Protein AF-A0A194XPR5-F1 (afdb_monomer_lite)

InterPro domains:
  IPR019189 Large ribosomal subunit protein mL41 [PF09809] (3-76)
  IPR019189 Large ribosomal subunit protein mL41 [PTHR21338] (3-80)

Radius of gyration: 25.47 Å; chains: 1; bounding box: 48×52×63 Å

Sequence (84 aa):
MTNKGYYKGTGTGSTGSHTKHGGYVIDWAKVRTYVVPKDLADFKLTPFVTRKMKPVKGRFENDPKGAFSGEAYLGKWKVENGED

Foldseek 3Di:
DDDPPDDDDDPPDDQFDADPVGHTDGDNVSDDDDDDDPPPVVDPDDPDDDPVDDDDDQDDPPDPCGPNDPVVVVVVCCVPPVDD

pLDDT: mean 92.68, std 7.98, range [53.22, 98.25]

Secondary structure (DSSP, 8-state):
---TT-----S---SEEE-TTS-EEE-GGGS----PPTTGGG----S---TTSPP-----TT-TTGGG-HHHHHHHHHHHH---

Structure (mmCIF, N/CA/C/O backbone):
data_AF-A0A194XPR5-F1
#
_entry.id   AF-A0A194XPR5-F1
#
loop_
_atom_site.group_PDB
_atom_site.id
_atom_site.type_symbol
_atom_site.label_atom_id
_atom_site.label_alt_id
_atom_site.label_comp_id
_atom_site.label_asym_id
_atom_site.label_entity_id
_atom_site.label_seq_id
_atom_site.pdbx_PDB_ins_code
_atom_site.Cartn_x
_atom_site.Cartn_y
_atom_site.Cartn_z
_atom_site.occupancy
_atom_site.B_iso_or_equiv
_atom_site.auth_seq_id
_atom_site.auth_comp_id
_atom_site.auth_asym_id
_atom_site.auth_atom_id
_atom_site.pdbx_PDB_model_num
ATOM 1 N N . MET A 1 1 ? 1.873 30.210 -25.646 1.00 53.22 1 MET A N 1
ATOM 2 C CA . MET A 1 1 ? 1.848 29.056 -26.571 1.00 53.22 1 MET A CA 1
ATOM 3 C C . MET A 1 1 ? 3.048 28.188 -26.249 1.00 53.22 1 MET A C 1
ATOM 5 O O . MET A 1 1 ? 4.133 28.733 -26.100 1.00 53.22 1 MET A O 1
ATOM 9 N N . THR A 1 2 ? 2.860 26.886 -26.068 1.00 72.75 2 THR A N 1
ATOM 10 C CA . THR A 1 2 ? 3.969 25.974 -25.760 1.00 72.75 2 THR A CA 1
ATOM 11 C C . THR A 1 2 ? 4.507 25.363 -27.055 1.00 72.75 2 THR A C 1
ATOM 13 O O . THR A 1 2 ? 3.729 24.930 -27.899 1.00 72.75 2 THR A O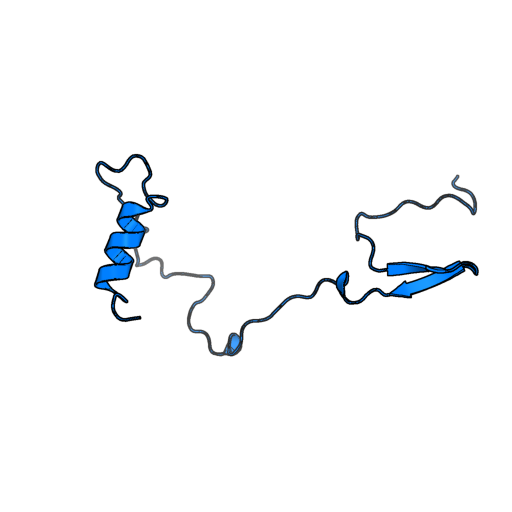 1
ATOM 16 N N . ASN A 1 3 ? 5.835 25.371 -27.212 1.00 86.12 3 ASN A N 1
ATOM 17 C CA . ASN A 1 3 ? 6.566 24.858 -28.379 1.00 86.12 3 ASN A CA 1
ATOM 18 C C . ASN A 1 3 ? 6.842 23.341 -28.291 1.00 86.12 3 ASN A C 1
ATOM 20 O O . ASN A 1 3 ? 6.617 22.710 -27.260 1.00 86.12 3 ASN A O 1
ATOM 24 N N . LYS A 1 4 ? 7.423 22.772 -29.359 1.00 81.69 4 LYS A N 1
ATOM 25 C CA . LYS A 1 4 ? 7.741 21.339 -29.568 1.00 81.69 4 LYS A CA 1
ATOM 26 C C . LYS A 1 4 ? 8.790 20.706 -28.618 1.00 81.69 4 LYS A C 1
ATOM 28 O O . LYS A 1 4 ? 9.288 19.629 -28.921 1.00 81.69 4 LYS A O 1
ATOM 33 N N . GLY A 1 5 ? 9.153 21.345 -27.504 1.00 85.94 5 GLY A N 1
ATOM 34 C CA . GLY A 1 5 ? 10.231 20.877 -26.611 1.00 85.94 5 GLY A CA 1
ATOM 35 C C . GLY A 1 5 ? 9.916 20.913 -25.117 1.00 85.94 5 GLY A C 1
ATOM 36 O O . GLY A 1 5 ? 10.723 20.463 -24.310 1.00 85.94 5 GLY A O 1
ATOM 37 N N . TYR A 1 6 ? 8.758 21.443 -24.727 1.00 93.44 6 TYR A N 1
ATOM 38 C CA . TYR A 1 6 ? 8.374 21.467 -23.323 1.00 93.44 6 TYR A CA 1
ATOM 39 C C . TYR A 1 6 ? 7.613 20.191 -22.966 1.00 93.44 6 TYR A C 1
ATOM 41 O O . TYR A 1 6 ? 6.530 19.939 -23.494 1.00 93.44 6 TYR A O 1
ATOM 49 N N . TYR A 1 7 ? 8.166 19.420 -22.035 1.00 92.75 7 TYR A N 1
ATOM 50 C CA . TYR A 1 7 ? 7.505 18.276 -21.419 1.00 92.75 7 TYR A CA 1
ATOM 51 C C . TYR A 1 7 ? 7.375 18.503 -19.911 1.00 92.75 7 TYR A C 1
ATOM 53 O O . TYR A 1 7 ? 8.329 18.914 -19.251 1.00 92.75 7 TYR A O 1
ATOM 61 N N . LYS A 1 8 ? 6.192 18.212 -19.360 1.00 94.94 8 LYS A N 1
ATOM 62 C CA . LYS A 1 8 ? 5.899 18.288 -17.925 1.00 94.94 8 LYS A CA 1
ATOM 63 C C . LYS A 1 8 ? 5.321 16.953 -17.465 1.00 94.94 8 LYS A C 1
ATOM 65 O O . LYS A 1 8 ? 4.307 16.511 -17.993 1.00 94.94 8 LYS A O 1
ATOM 70 N N . GLY A 1 9 ? 5.960 16.323 -16.482 1.00 95.19 9 GLY A N 1
ATOM 71 C CA . GLY A 1 9 ? 5.483 15.065 -15.902 1.00 95.19 9 GLY A CA 1
ATOM 72 C C . GLY A 1 9 ? 4.242 15.233 -15.013 1.00 95.19 9 GLY A C 1
ATOM 73 O O . GLY A 1 9 ? 3.921 16.337 -14.573 1.00 95.19 9 GLY A O 1
ATOM 74 N N . THR A 1 10 ? 3.575 14.115 -14.714 1.00 97.19 10 THR A N 1
ATOM 75 C CA . THR A 1 10 ? 2.330 14.039 -13.917 1.00 97.19 10 THR A CA 1
ATOM 76 C C . THR A 1 10 ? 2.495 13.315 -12.573 1.00 97.19 10 THR A C 1
ATOM 78 O O . THR A 1 10 ? 1.510 12.989 -11.921 1.00 97.19 10 THR A O 1
ATOM 81 N N . GLY A 1 11 ? 3.732 13.048 -12.139 1.00 96.44 11 GLY A N 1
ATOM 82 C CA . GLY A 1 11 ? 3.995 12.358 -10.868 1.00 96.44 11 GLY A CA 1
ATOM 83 C C . GLY A 1 11 ? 3.818 10.835 -10.919 1.00 96.44 11 GLY A C 1
ATOM 84 O O . GLY A 1 11 ? 3.732 10.193 -9.880 1.00 96.44 11 GLY A O 1
ATOM 85 N N . THR A 1 12 ? 3.812 10.230 -12.110 1.00 95.50 12 THR A N 1
ATOM 86 C CA . THR A 1 12 ? 3.683 8.771 -12.287 1.00 95.50 12 THR A CA 1
ATOM 87 C C . THR A 1 12 ? 4.891 7.976 -11.787 1.00 95.50 12 THR A C 1
ATOM 89 O O . THR A 1 12 ? 4.799 6.762 -11.653 1.00 95.50 12 THR A O 1
ATOM 92 N N . GLY A 1 13 ? 6.022 8.619 -11.486 1.00 95.44 13 GLY A N 1
ATOM 93 C CA . GLY A 1 13 ? 7.278 7.947 -11.138 1.00 95.44 13 GLY A CA 1
ATOM 94 C C . GLY A 1 13 ? 7.952 7.273 -12.341 1.00 95.44 13 GLY A C 1
ATOM 95 O O . GLY A 1 13 ? 7.325 7.049 -13.376 1.00 95.44 13 GLY A O 1
ATOM 96 N N . SER A 1 14 ? 9.248 6.978 -12.215 1.00 96.69 14 SER A N 1
ATOM 97 C CA . SER A 1 14 ? 10.005 6.294 -13.270 1.00 96.69 14 SER A CA 1
ATOM 98 C C . SER A 1 14 ? 9.782 4.783 -13.220 1.00 96.69 14 SER A C 1
ATOM 100 O O . SER A 1 14 ? 9.876 4.188 -12.148 1.00 96.69 14 SER A O 1
ATOM 102 N N . THR A 1 15 ? 9.546 4.162 -14.375 1.00 98.06 15 THR A N 1
ATOM 103 C CA . THR A 1 15 ? 9.377 2.705 -14.530 1.00 98.06 15 THR A CA 1
ATOM 104 C C . THR A 1 15 ? 10.570 2.044 -15.223 1.00 98.06 15 THR A C 1
ATOM 106 O O . THR A 1 15 ? 10.522 0.865 -15.559 1.00 98.06 15 THR A O 1
ATOM 109 N N . GLY A 1 16 ? 11.643 2.797 -15.466 1.00 97.88 16 GLY A N 1
ATOM 110 C CA . GLY A 1 16 ? 12.757 2.368 -16.300 1.00 97.88 16 GLY A CA 1
ATOM 111 C C . GLY A 1 16 ? 13.705 3.515 -16.637 1.00 97.88 16 GLY A C 1
ATOM 112 O O . GLY A 1 16 ? 13.859 4.455 -15.849 1.00 97.88 16 GLY A O 1
ATOM 113 N N . SER A 1 17 ? 14.324 3.441 -17.814 1.00 97.94 17 SER A N 1
ATOM 114 C CA . SER A 1 17 ? 15.322 4.413 -18.275 1.00 97.94 17 SER A CA 1
ATOM 115 C C . SER A 1 17 ? 15.228 4.652 -19.782 1.00 97.94 17 SER A C 1
ATOM 117 O O . SER A 1 17 ? 14.979 3.728 -20.556 1.00 97.94 17 SER A O 1
ATOM 119 N N . HIS A 1 18 ? 15.485 5.889 -20.217 1.00 98.19 18 HIS A N 1
ATOM 120 C CA . HIS A 1 18 ? 15.659 6.194 -21.638 1.00 98.19 18 HIS A CA 1
ATOM 121 C C . HIS A 1 18 ? 16.957 5.582 -22.180 1.00 98.19 18 HIS A C 1
ATOM 123 O O . HIS A 1 18 ? 17.966 5.490 -21.482 1.00 98.19 18 HIS A O 1
ATOM 129 N N . THR A 1 19 ? 16.934 5.192 -23.449 1.00 98.00 19 THR A N 1
ATOM 130 C CA . THR A 1 19 ? 18.107 4.705 -24.185 1.00 98.00 19 THR A CA 1
ATOM 131 C C . THR A 1 19 ? 18.824 5.854 -24.892 1.00 98.00 19 THR A C 1
ATOM 133 O O . THR A 1 19 ? 18.240 6.910 -25.140 1.00 98.00 19 THR A O 1
ATOM 136 N N . LYS A 1 20 ? 20.072 5.617 -25.318 1.00 97.56 20 LYS A N 1
ATOM 137 C CA . LYS A 1 20 ? 20.864 6.572 -26.116 1.00 97.56 20 LYS A CA 1
ATOM 138 C C . LYS A 1 20 ? 20.152 7.041 -27.396 1.00 97.56 20 LYS A C 1
ATOM 140 O O . LYS A 1 20 ? 20.407 8.145 -27.861 1.00 97.56 20 LYS A O 1
ATOM 145 N N . HIS A 1 21 ? 19.268 6.216 -27.957 1.00 97.56 21 HIS A N 1
ATOM 146 C CA . HIS A 1 21 ? 18.581 6.473 -29.226 1.00 97.56 21 HIS A CA 1
ATOM 147 C C . HIS A 1 21 ? 17.114 6.903 -29.045 1.00 97.56 21 HIS A C 1
ATOM 149 O O . HIS A 1 21 ? 16.320 6.788 -29.971 1.00 97.56 21 HIS A O 1
ATOM 155 N N . GLY A 1 22 ? 16.734 7.380 -27.853 1.00 96.00 22 GLY A N 1
ATOM 156 C CA . GLY A 1 22 ? 15.401 7.937 -27.591 1.00 96.00 22 GLY A CA 1
ATOM 157 C C . GLY A 1 22 ? 14.309 6.917 -27.243 1.00 96.00 22 GLY A C 1
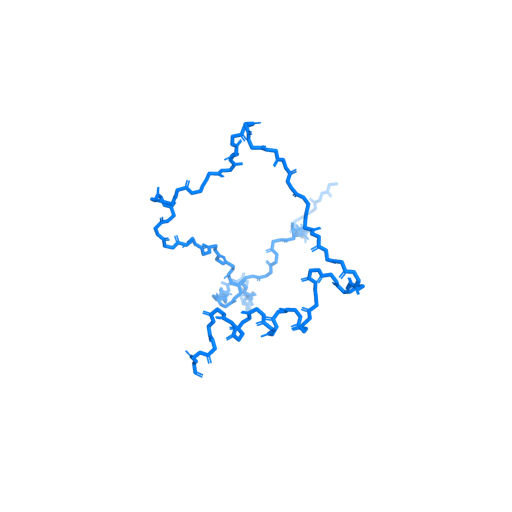ATOM 158 O O . GLY A 1 22 ? 13.216 7.318 -26.856 1.00 96.00 22 GLY A O 1
ATOM 159 N N . GLY A 1 23 ? 14.594 5.611 -27.303 1.00 98.00 23 GLY A N 1
ATOM 160 C CA . GLY A 1 23 ? 13.710 4.566 -26.768 1.00 98.00 23 GLY A CA 1
ATOM 161 C C . GLY A 1 23 ? 13.658 4.549 -25.234 1.00 98.00 23 GLY A C 1
ATOM 162 O O . GLY A 1 23 ? 14.372 5.309 -24.577 1.00 98.00 23 GLY A O 1
ATOM 163 N N . TYR A 1 24 ? 12.866 3.646 -24.657 1.00 98.00 24 TYR A N 1
ATOM 164 C CA . TYR A 1 24 ? 12.732 3.462 -23.207 1.00 98.00 24 TYR A CA 1
ATOM 165 C C . TYR A 1 24 ? 12.771 1.969 -22.855 1.00 98.00 24 TYR A C 1
ATOM 167 O O . TYR A 1 24 ? 12.101 1.172 -23.508 1.00 98.00 24 TYR A O 1
ATOM 175 N N . VAL A 1 25 ? 13.554 1.590 -21.843 1.00 98.25 25 VAL A N 1
ATOM 176 C CA . VAL A 1 25 ? 13.662 0.211 -21.336 1.00 98.25 25 VAL A CA 1
ATOM 177 C C . VAL A 1 25 ? 13.005 0.143 -19.965 1.00 98.25 25 VAL A C 1
ATOM 179 O O . VAL A 1 25 ? 13.354 0.923 -19.079 1.00 98.25 25 VAL A O 1
ATOM 182 N N . ILE A 1 26 ? 12.063 -0.787 -19.800 1.00 98.19 26 ILE A N 1
ATOM 183 C CA . ILE A 1 26 ? 11.329 -1.003 -18.549 1.00 98.19 26 ILE A CA 1
ATOM 184 C C . ILE A 1 26 ? 12.200 -1.787 -17.565 1.00 98.19 26 ILE A C 1
ATOM 186 O O . ILE A 1 26 ? 12.796 -2.803 -17.916 1.00 98.19 26 ILE A O 1
ATOM 190 N N . ASP A 1 27 ? 12.221 -1.324 -16.321 1.00 98.12 27 ASP A N 1
ATOM 191 C CA . ASP A 1 27 ? 12.794 -2.016 -15.173 1.00 98.12 27 ASP A CA 1
ATOM 192 C C . ASP A 1 27 ? 11.644 -2.586 -14.334 1.00 98.12 27 ASP A C 1
ATOM 194 O O . ASP A 1 27 ? 10.968 -1.860 -13.600 1.00 98.12 27 ASP A O 1
ATOM 198 N N . TRP A 1 28 ? 11.396 -3.890 -14.461 1.00 97.88 28 TRP A N 1
ATOM 199 C CA . TRP A 1 28 ? 10.268 -4.552 -13.801 1.00 97.88 28 TRP A CA 1
ATOM 200 C C . TRP A 1 28 ? 10.320 -4.475 -12.271 1.00 97.88 28 TRP A C 1
ATOM 202 O O . TRP A 1 28 ? 9.265 -4.514 -11.645 1.00 97.88 28 TRP A O 1
ATOM 212 N N . ALA A 1 29 ? 11.494 -4.270 -11.661 1.00 97.44 29 ALA A N 1
ATOM 213 C CA . ALA A 1 29 ? 11.605 -4.069 -10.214 1.00 97.44 29 ALA A CA 1
ATOM 214 C C . ALA A 1 29 ? 11.019 -2.720 -9.751 1.00 97.44 29 ALA A C 1
ATOM 216 O O . ALA A 1 29 ? 10.685 -2.556 -8.579 1.00 97.44 29 ALA A O 1
ATOM 217 N N . LYS A 1 30 ? 10.874 -1.747 -10.662 1.00 97.38 30 LYS A N 1
ATOM 218 C CA . LYS A 1 30 ? 10.255 -0.435 -10.395 1.00 97.38 30 LYS A CA 1
ATOM 219 C C . LYS A 1 30 ? 8.771 -0.388 -10.748 1.00 97.38 30 LYS A C 1
ATOM 221 O O . LYS A 1 30 ? 8.089 0.587 -10.422 1.00 97.38 30 LYS A O 1
ATOM 226 N N . VAL A 1 31 ? 8.260 -1.409 -11.431 1.00 97.75 31 VAL A N 1
ATOM 227 C CA . VAL A 1 31 ? 6.847 -1.485 -11.799 1.00 97.75 31 VAL A CA 1
ATOM 228 C C . VAL A 1 31 ? 6.044 -1.897 -10.569 1.00 97.75 31 VAL A C 1
ATOM 230 O O . VAL A 1 31 ? 6.206 -2.987 -10.030 1.00 97.75 31 VAL A O 1
ATOM 233 N N . ARG A 1 32 ? 5.163 -1.005 -10.110 1.00 97.50 32 ARG A N 1
ATOM 234 C CA . ARG A 1 32 ? 4.263 -1.277 -8.983 1.00 97.50 32 ARG A CA 1
ATOM 235 C C . ARG A 1 32 ? 3.187 -2.276 -9.396 1.00 97.50 32 ARG A C 1
ATOM 237 O O . ARG A 1 32 ? 2.574 -2.122 -10.451 1.00 97.50 32 ARG A O 1
ATOM 244 N N . THR A 1 33 ? 2.915 -3.239 -8.526 1.00 97.31 33 THR A N 1
ATOM 245 C CA . THR A 1 33 ? 1.802 -4.184 -8.645 1.00 97.31 33 THR A CA 1
ATOM 246 C C . THR A 1 33 ? 0.830 -3.993 -7.481 1.00 97.31 33 THR A C 1
ATOM 248 O O . THR A 1 33 ? 1.185 -3.432 -6.443 1.00 97.31 33 THR A O 1
ATOM 251 N N . TYR A 1 34 ? -0.409 -4.449 -7.654 1.00 97.19 34 TYR A N 1
ATOM 252 C CA . TYR A 1 34 ? -1.414 -4.482 -6.593 1.00 97.19 34 TYR A CA 1
ATOM 253 C C . TYR A 1 34 ? -1.723 -5.943 -6.280 1.00 97.19 34 TYR A C 1
ATOM 255 O O . TYR A 1 34 ? -2.329 -6.640 -7.091 1.00 97.19 34 TYR A O 1
ATOM 263 N N . VAL A 1 35 ? -1.251 -6.419 -5.127 1.00 96.56 35 VAL A N 1
ATOM 264 C CA . VAL A 1 35 ? -1.420 -7.817 -4.719 1.00 96.56 35 VAL A CA 1
ATOM 265 C C . VAL A 1 35 ? -2.827 -8.005 -4.165 1.00 96.56 35 VAL A C 1
ATOM 267 O O . VAL A 1 35 ? -3.170 -7.449 -3.124 1.00 96.56 35 VAL A O 1
ATOM 270 N N . VAL A 1 36 ? -3.640 -8.791 -4.866 1.00 96.62 36 VAL A N 1
ATOM 271 C CA . VAL A 1 36 ? -4.967 -9.195 -4.395 1.00 96.62 36 VAL A CA 1
ATOM 272 C C . VAL A 1 36 ? -4.807 -10.430 -3.499 1.00 96.62 36 VAL A C 1
ATOM 274 O O . VAL A 1 36 ? -4.212 -11.411 -3.951 1.00 96.62 36 VAL A O 1
ATOM 277 N N . PRO A 1 37 ? -5.299 -10.413 -2.243 1.00 96.19 37 PRO A N 1
ATOM 278 C CA . PRO A 1 37 ? -5.2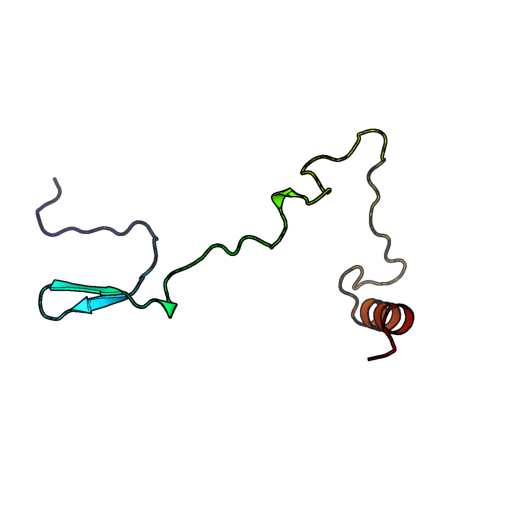66 -11.584 -1.373 1.00 96.19 37 PRO A CA 1
ATOM 279 C C . PRO A 1 37 ? -6.002 -12.776 -1.984 1.00 96.19 37 PRO A C 1
ATOM 281 O O . PRO A 1 37 ? -6.999 -12.618 -2.694 1.00 96.19 37 PRO A O 1
ATOM 284 N N . LYS A 1 38 ? -5.531 -13.982 -1.666 1.00 96.12 38 LYS A N 1
ATOM 285 C CA . LYS A 1 38 ? -6.203 -15.219 -2.061 1.00 96.12 38 LYS A CA 1
ATOM 286 C C . LYS A 1 38 ? -7.588 -15.307 -1.401 1.00 96.12 38 LYS A C 1
ATOM 288 O O . LYS A 1 38 ? -7.764 -14.833 -0.282 1.00 96.12 38 LYS A O 1
ATOM 293 N N . ASP A 1 39 ? -8.549 -15.907 -2.104 1.00 95.75 39 ASP A N 1
ATOM 294 C CA . ASP A 1 39 ? -9.894 -16.228 -1.601 1.00 95.75 39 ASP A CA 1
ATOM 295 C C . ASP A 1 39 ? -10.715 -14.996 -1.146 1.00 95.75 39 ASP A C 1
ATOM 297 O O . ASP A 1 39 ? -11.686 -15.112 -0.400 1.00 95.75 39 ASP A O 1
ATOM 301 N N . LEU A 1 40 ? -10.365 -13.793 -1.634 1.00 95.94 40 LEU A N 1
ATOM 302 C CA . LEU A 1 40 ? -11.059 -12.542 -1.293 1.00 95.94 40 LEU A CA 1
ATOM 303 C C . LEU A 1 40 ? -12.545 -12.558 -1.687 1.00 95.94 40 LEU A C 1
ATOM 305 O O . LEU A 1 40 ? -13.361 -11.937 -1.012 1.00 95.94 40 LEU A O 1
ATOM 309 N N . ALA A 1 41 ? -12.898 -13.270 -2.762 1.00 94.19 41 ALA A N 1
ATOM 310 C CA . ALA A 1 41 ? -14.278 -13.394 -3.230 1.00 94.19 41 ALA A CA 1
ATOM 311 C C . ALA A 1 41 ? -15.180 -14.147 -2.235 1.00 94.19 41 ALA A C 1
ATOM 313 O O . ALA A 1 41 ? -16.360 -13.825 -2.121 1.00 94.19 41 ALA A O 1
ATOM 314 N N . ASP A 1 42 ? -14.610 -15.092 -1.485 1.00 96.25 42 ASP A N 1
ATOM 315 C CA . ASP A 1 42 ? -15.321 -15.913 -0.499 1.00 96.25 42 ASP A CA 1
ATOM 316 C C . ASP A 1 42 ? -15.182 -15.358 0.932 1.00 96.25 42 ASP A C 1
ATOM 318 O O . ASP A 1 42 ? -15.675 -15.941 1.906 1.00 96.25 42 ASP A O 1
ATOM 322 N N . PHE A 1 43 ? -14.498 -14.219 1.091 1.00 96.94 43 PHE A N 1
ATOM 323 C CA . PHE A 1 43 ? -14.229 -13.629 2.393 1.00 96.94 43 PHE A CA 1
ATOM 324 C C . PHE A 1 43 ? -15.494 -13.024 3.010 1.00 96.94 43 PHE A C 1
ATOM 326 O O . PHE A 1 43 ? -16.202 -12.221 2.410 1.00 96.94 43 PHE A O 1
ATOM 333 N N . LYS A 1 44 ? -15.776 -13.397 4.261 1.00 97.38 44 LYS A N 1
ATOM 334 C CA . LYS A 1 44 ? -17.042 -13.059 4.934 1.00 97.38 44 LYS A CA 1
ATOM 335 C C . LYS A 1 44 ? -17.104 -11.624 5.461 1.00 97.38 44 LYS A C 1
ATOM 337 O O . LYS A 1 44 ? -18.198 -11.136 5.741 1.00 97.38 44 LYS A O 1
ATOM 342 N N . LEU A 1 45 ? -15.960 -10.965 5.675 1.00 96.69 45 LEU A N 1
ATOM 343 C CA . LEU A 1 45 ? -15.959 -9.595 6.190 1.00 96.69 45 LEU A CA 1
ATOM 344 C C . LEU A 1 45 ? -16.342 -8.623 5.075 1.00 96.69 45 LEU A C 1
ATOM 346 O O . LEU A 1 45 ? -15.765 -8.634 3.993 1.00 96.69 45 LEU A O 1
ATOM 350 N N . THR A 1 46 ? -17.304 -7.755 5.375 1.00 95.75 46 THR A N 1
ATOM 351 C CA . THR A 1 46 ? -17.824 -6.749 4.443 1.00 95.75 46 THR A CA 1
ATOM 352 C C . THR A 1 46 ? -17.390 -5.349 4.890 1.00 95.75 46 THR A C 1
ATOM 354 O O . THR A 1 46 ? -17.038 -5.171 6.060 1.00 95.75 46 THR A O 1
ATOM 357 N N . PRO A 1 47 ? -17.462 -4.322 4.025 1.00 97.00 47 PRO A N 1
ATOM 358 C CA . PRO A 1 47 ? -17.165 -2.943 4.423 1.00 97.00 47 PRO A CA 1
ATOM 359 C C . PRO A 1 47 ? -18.178 -2.345 5.419 1.00 97.00 47 PRO A C 1
ATOM 361 O O . PRO A 1 47 ? -18.000 -1.211 5.859 1.00 97.00 47 PRO A O 1
ATOM 364 N N . PHE A 1 48 ? -19.234 -3.080 5.789 1.00 96.75 48 PHE A N 1
ATOM 365 C CA . PHE A 1 48 ? -20.266 -2.628 6.716 1.00 96.75 48 PHE A CA 1
ATOM 366 C C . PHE A 1 48 ? -20.406 -3.560 7.923 1.00 96.75 48 PHE A C 1
ATOM 368 O O . PHE A 1 48 ? -20.225 -4.775 7.843 1.00 96.75 48 PHE A O 1
ATOM 375 N N . VAL A 1 49 ? -20.802 -2.972 9.052 1.00 96.75 49 VAL A N 1
ATOM 376 C CA . VAL A 1 49 ? -21.145 -3.683 10.290 1.00 96.75 49 VAL A CA 1
ATOM 377 C C . VAL A 1 49 ? -22.602 -3.386 10.642 1.00 96.75 49 VAL A C 1
ATOM 379 O O . VAL A 1 49 ? -23.130 -2.314 10.341 1.00 96.75 49 VAL A O 1
ATOM 382 N N . THR A 1 50 ? -23.276 -4.337 11.288 1.00 96.62 50 THR A N 1
ATOM 383 C CA . THR A 1 50 ? -24.650 -4.147 11.768 1.00 96.62 50 THR A CA 1
ATOM 384 C C . THR A 1 50 ? -24.753 -3.005 12.781 1.00 96.62 50 THR A C 1
ATOM 386 O O . THR A 1 50 ? -23.996 -2.941 13.747 1.00 96.62 50 THR A O 1
ATOM 389 N N . ARG A 1 51 ? -25.771 -2.147 12.635 1.00 97.00 51 ARG A N 1
ATOM 390 C CA . ARG A 1 51 ? -26.063 -1.058 13.590 1.00 97.00 51 ARG A CA 1
ATOM 391 C C . ARG A 1 51 ? -26.506 -1.553 14.970 1.00 97.00 51 ARG A C 1
ATOM 393 O O . ARG A 1 51 ? -26.547 -0.767 15.910 1.00 97.00 51 ARG A O 1
ATOM 400 N N . LYS A 1 52 ? -26.860 -2.838 15.094 1.00 97.38 52 LYS A N 1
ATOM 401 C CA . LYS A 1 52 ? -27.193 -3.462 16.384 1.00 97.38 52 LYS A CA 1
ATOM 402 C C . LYS A 1 52 ? -25.964 -3.589 17.292 1.00 97.38 52 LYS A C 1
ATOM 404 O O . LYS A 1 52 ? -26.119 -3.653 18.507 1.00 97.38 52 LYS A O 1
ATOM 409 N N . MET A 1 53 ? -24.759 -3.617 16.719 1.00 96.38 53 MET A N 1
ATOM 410 C CA . MET A 1 53 ? -23.512 -3.643 17.474 1.00 96.38 53 MET A CA 1
ATOM 411 C C . MET A 1 53 ? -23.117 -2.214 17.862 1.00 96.38 53 MET A C 1
ATOM 413 O O . MET A 1 53 ? -22.992 -1.339 17.006 1.00 96.38 53 MET A O 1
ATOM 417 N N . LYS A 1 54 ? -22.923 -1.966 19.162 1.00 95.81 54 LYS A N 1
ATOM 418 C CA . LYS A 1 54 ? -22.415 -0.678 19.647 1.00 95.81 54 LYS A CA 1
ATOM 419 C C . LYS A 1 54 ? -20.904 -0.589 19.391 1.00 95.81 54 LYS A C 1
ATOM 421 O O . LYS A 1 54 ? -20.202 -1.545 19.714 1.00 95.81 54 LYS A O 1
ATOM 426 N N . PRO A 1 55 ? -20.386 0.543 18.885 1.00 95.06 55 PRO A N 1
ATOM 427 C CA . PRO A 1 55 ? -18.948 0.752 18.771 1.00 95.06 55 PRO A CA 1
ATOM 428 C C . PRO A 1 55 ? -18.271 0.674 20.143 1.00 95.06 55 PRO A C 1
ATOM 430 O O . PRO A 1 55 ? -18.711 1.323 21.095 1.00 95.06 55 PRO A O 1
ATOM 433 N N . VAL A 1 56 ? -17.188 -0.095 20.234 1.00 94.00 56 VAL A N 1
ATOM 434 C CA . VAL A 1 56 ? -16.355 -0.203 21.438 1.00 94.00 56 VAL A CA 1
ATOM 435 C C . VAL A 1 56 ? -15.031 0.527 21.231 1.00 94.00 56 VAL A C 1
ATOM 437 O O . VAL A 1 56 ? -14.506 0.575 20.121 1.00 94.00 56 VAL A O 1
ATOM 440 N N . LYS A 1 57 ? -14.489 1.108 22.303 1.00 90.19 57 LYS A N 1
ATOM 441 C CA . LYS A 1 57 ? -13.143 1.695 22.314 1.00 90.19 57 LYS A CA 1
ATOM 442 C C . LYS A 1 57 ? -12.193 0.744 23.031 1.00 90.19 57 LYS A C 1
ATOM 444 O O . LYS A 1 57 ? -12.557 0.206 24.076 1.00 90.19 57 LYS A O 1
ATOM 449 N N . GLY A 1 58 ? -10.989 0.571 22.487 1.00 87.50 58 GLY A N 1
ATOM 450 C CA . GLY A 1 58 ? -9.915 -0.132 23.187 1.00 87.50 58 GLY A CA 1
ATOM 451 C C . GLY A 1 58 ? -9.622 0.552 24.522 1.00 87.50 58 GLY A C 1
ATOM 452 O O . GLY A 1 58 ? -9.554 1.781 24.583 1.00 87.50 58 GLY A O 1
ATOM 453 N N . ARG A 1 59 ? -9.498 -0.238 25.589 1.00 87.94 59 ARG A N 1
ATOM 454 C CA . ARG A 1 59 ? -9.120 0.235 26.923 1.00 87.94 59 ARG A CA 1
ATOM 455 C C . ARG A 1 59 ? -7.727 -0.282 27.241 1.00 87.94 59 ARG A C 1
ATOM 457 O O . ARG A 1 59 ? -7.485 -1.477 27.130 1.00 87.94 59 ARG A O 1
ATOM 464 N N . PHE A 1 60 ? -6.846 0.629 27.633 1.00 89.12 60 PHE A N 1
ATOM 465 C CA . PHE A 1 60 ? -5.467 0.339 28.012 1.00 89.12 60 PHE A CA 1
ATOM 466 C C . PHE A 1 60 ? -5.205 0.997 29.362 1.00 89.12 60 PHE A C 1
ATOM 468 O O . PHE A 1 60 ? -4.650 2.089 29.458 1.00 89.12 60 PHE A O 1
ATOM 475 N N . GLU A 1 61 ? -5.765 0.394 30.404 1.00 87.31 61 GLU A N 1
ATOM 476 C CA . GLU A 1 61 ? -5.731 0.969 31.744 1.00 87.31 61 GLU A CA 1
ATOM 477 C C . GLU A 1 61 ? -4.295 1.004 32.261 1.00 87.31 61 GLU A C 1
ATOM 479 O O . GLU A 1 61 ? -3.592 -0.002 32.227 1.00 87.31 61 GLU A O 1
ATOM 484 N N . ASN A 1 62 ? -3.873 2.176 32.738 1.00 85.50 62 ASN A N 1
ATOM 485 C CA . ASN A 1 62 ? -2.549 2.412 33.318 1.00 85.50 62 ASN A CA 1
ATOM 486 C C . ASN A 1 62 ? -1.361 2.138 32.377 1.00 85.50 62 ASN A C 1
ATOM 488 O O . ASN A 1 62 ? -0.221 2.130 32.835 1.00 85.50 62 ASN A O 1
ATOM 492 N N . ASP A 1 63 ? -1.604 1.976 31.072 1.00 89.25 63 ASP A N 1
ATOM 493 C CA . ASP A 1 63 ? -0.553 1.828 30.071 1.00 89.25 63 ASP A CA 1
ATOM 494 C C . ASP A 1 63 ? -0.471 3.095 29.201 1.00 89.25 63 ASP A C 1
ATOM 496 O O . ASP A 1 63 ? -1.290 3.282 28.294 1.00 89.25 63 ASP A O 1
ATOM 500 N N . PRO A 1 64 ? 0.517 3.980 29.435 1.00 88.56 64 PRO A N 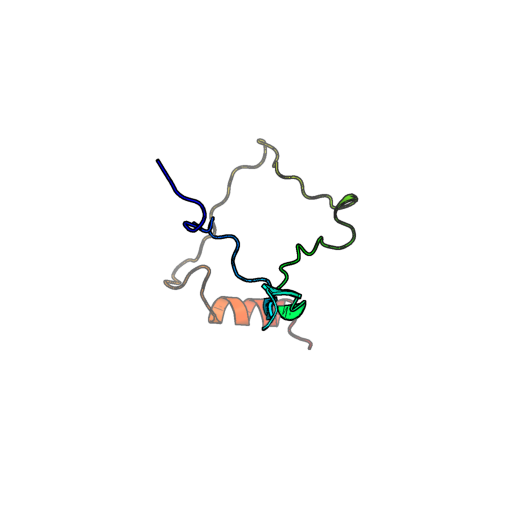1
ATOM 501 C CA . PRO A 1 64 ? 0.686 5.189 28.633 1.00 88.56 64 PRO A CA 1
ATOM 502 C C . PRO A 1 64 ? 1.048 4.892 27.168 1.00 88.56 64 PRO A C 1
ATOM 504 O O . PRO A 1 64 ? 0.853 5.754 26.311 1.00 88.56 64 PRO A O 1
ATOM 507 N N . LYS A 1 65 ? 1.563 3.694 26.859 1.00 91.75 65 LYS A N 1
ATOM 508 C CA . LYS A 1 65 ? 1.864 3.246 25.489 1.00 91.75 65 LYS A CA 1
ATOM 509 C C . LYS A 1 65 ? 0.633 2.636 24.810 1.00 91.75 65 LYS A C 1
ATOM 511 O O . LYS A 1 65 ? 0.585 2.557 23.581 1.00 91.75 65 LYS A O 1
ATOM 516 N N . GLY A 1 66 ? -0.371 2.238 25.587 1.00 90.88 66 GLY A N 1
ATOM 517 C CA . GLY A 1 66 ? -1.665 1.776 25.105 1.00 90.88 66 GLY A CA 1
ATOM 518 C C . GLY A 1 66 ? -1.566 0.659 24.064 1.00 90.88 66 GLY A C 1
ATOM 519 O O . GLY A 1 66 ? -0.879 -0.339 24.261 1.00 90.88 66 GLY A O 1
ATOM 520 N N . ALA A 1 67 ? -2.218 0.855 22.915 1.00 91.38 67 ALA A N 1
ATOM 521 C CA . ALA A 1 67 ? -2.204 -0.092 21.795 1.00 91.38 67 ALA 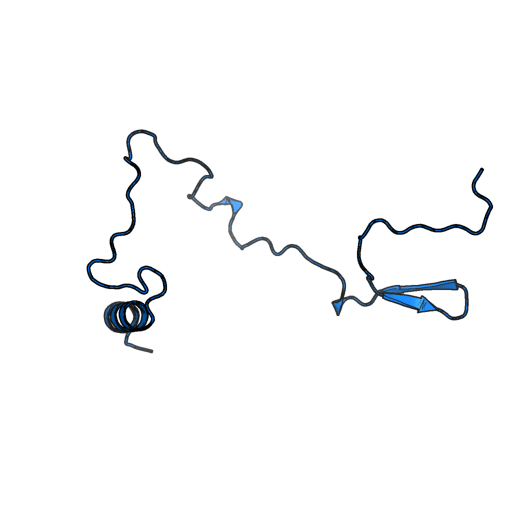A CA 1
ATOM 522 C C . ALA A 1 67 ? -0.801 -0.391 21.228 1.00 91.38 67 ALA A C 1
ATOM 524 O O . ALA A 1 67 ? -0.636 -1.379 20.518 1.00 91.38 67 ALA A O 1
ATOM 525 N N . PHE A 1 68 ? 0.195 0.450 21.523 1.00 93.12 68 PHE A N 1
ATOM 526 C CA . PHE A 1 68 ? 1.575 0.310 21.052 1.00 93.12 68 PHE A CA 1
ATOM 527 C C . PHE A 1 68 ? 2.516 -0.282 22.115 1.00 93.12 68 PHE A C 1
ATOM 529 O O . PHE A 1 68 ? 3.737 -0.256 21.952 1.00 93.12 68 PHE A O 1
ATOM 536 N N . SER A 1 69 ? 1.978 -0.801 23.221 1.00 94.38 69 SER A N 1
ATOM 537 C CA . SER A 1 69 ? 2.772 -1.409 24.288 1.00 94.38 69 SER A CA 1
ATOM 538 C C . SER A 1 69 ? 3.372 -2.753 23.866 1.00 94.38 69 SER A C 1
ATOM 540 O O . SER A 1 69 ? 2.668 -3.746 23.680 1.00 94.38 69 SER A O 1
ATOM 542 N N . GLY A 1 70 ? 4.701 -2.796 23.738 1.00 93.00 70 GLY A N 1
ATOM 543 C CA . GLY A 1 70 ? 5.432 -4.023 23.408 1.00 93.00 70 GLY A CA 1
ATOM 544 C C . GLY A 1 70 ? 5.343 -5.098 24.496 1.00 93.00 70 GLY A C 1
ATOM 545 O O . GLY A 1 70 ? 5.309 -6.282 24.179 1.00 93.00 70 GLY A O 1
ATOM 546 N N . GLU A 1 71 ? 5.244 -4.700 25.768 1.00 92.12 71 GLU A N 1
ATOM 547 C CA . GLU A 1 71 ? 5.058 -5.627 26.895 1.00 92.12 71 GLU A CA 1
ATOM 548 C C . GLU A 1 71 ? 3.690 -6.313 26.824 1.00 92.12 71 GLU A C 1
ATOM 550 O O . GLU A 1 71 ? 3.612 -7.537 26.935 1.00 92.12 71 GLU A O 1
ATOM 555 N N . ALA A 1 72 ? 2.626 -5.546 26.548 1.00 91.88 72 ALA A N 1
ATOM 556 C CA . ALA A 1 72 ? 1.286 -6.094 26.350 1.00 91.88 72 ALA A CA 1
ATOM 557 C C . ALA A 1 72 ? 1.230 -7.037 25.136 1.00 91.88 72 ALA A C 1
ATOM 559 O O . ALA A 1 72 ? 0.622 -8.107 25.212 1.00 91.88 72 ALA A O 1
ATOM 560 N N . TYR A 1 73 ? 1.904 -6.679 24.036 1.00 92.25 73 TYR A N 1
ATOM 561 C CA . TYR A 1 73 ? 2.034 -7.551 22.868 1.00 92.25 73 TYR A CA 1
ATOM 562 C C . TYR A 1 73 ? 2.751 -8.863 23.214 1.00 92.25 73 TYR A C 1
ATOM 564 O O . TYR A 1 73 ? 2.233 -9.938 22.916 1.00 92.25 73 TYR A O 1
ATOM 572 N N . LEU A 1 74 ? 3.911 -8.789 23.876 1.00 92.94 74 LEU A N 1
ATOM 573 C CA . LEU A 1 74 ? 4.703 -9.967 24.230 1.00 92.94 74 LEU A CA 1
ATOM 574 C C . LEU A 1 74 ? 3.949 -10.885 25.198 1.00 92.94 74 LEU A C 1
ATOM 576 O O . LEU A 1 74 ? 3.985 -12.104 25.040 1.00 92.94 74 LEU A O 1
ATOM 580 N N . GLY A 1 75 ? 3.251 -10.310 26.180 1.00 92.44 75 GLY A N 1
ATOM 581 C CA . GLY A 1 75 ? 2.393 -11.061 27.095 1.00 92.44 75 GLY A CA 1
ATOM 582 C C . GLY A 1 75 ? 1.276 -11.798 26.356 1.00 92.44 75 GLY A C 1
ATOM 583 O O . GLY A 1 75 ? 1.106 -12.998 26.556 1.00 92.44 75 GLY A O 1
ATOM 584 N N . LYS A 1 76 ? 0.567 -11.110 25.450 1.00 92.31 76 LYS A N 1
ATOM 585 C CA . LYS A 1 76 ? -0.485 -11.710 24.617 1.00 92.31 76 LYS A CA 1
ATOM 586 C C . LYS A 1 76 ? 0.056 -12.840 23.735 1.00 92.31 76 LYS A C 1
ATOM 588 O O . LYS A 1 76 ? -0.530 -13.917 23.706 1.00 92.31 76 LYS A O 1
ATOM 593 N N . TRP A 1 77 ? 1.186 -12.618 23.062 1.00 92.50 77 TRP A N 1
ATOM 594 C CA . TRP A 1 77 ? 1.812 -13.623 22.201 1.00 92.50 77 TRP A CA 1
ATOM 595 C C . TRP A 1 77 ? 2.175 -14.899 22.972 1.00 92.50 77 TRP A C 1
ATOM 597 O O . TRP A 1 77 ? 1.832 -15.982 22.514 1.00 92.50 77 TRP A O 1
ATOM 607 N N . LYS A 1 78 ? 2.771 -14.784 24.169 1.00 93.75 78 LYS A N 1
ATOM 608 C CA . LYS A 1 78 ? 3.113 -15.950 25.007 1.00 93.75 78 LYS A CA 1
ATOM 609 C C . LYS A 1 78 ? 1.897 -16.795 25.390 1.00 93.75 78 LYS A C 1
ATOM 611 O O . LYS A 1 78 ? 2.025 -18.004 25.529 1.00 93.75 78 LYS A O 1
ATOM 616 N N . VAL A 1 79 ? 0.742 -16.161 25.598 1.00 93.56 79 VAL A N 1
ATOM 617 C CA . VAL A 1 79 ? -0.502 -16.854 25.967 1.00 93.56 79 VAL A CA 1
ATOM 618 C C . VAL A 1 79 ? -1.154 -17.516 24.756 1.00 93.56 79 VAL A C 1
ATOM 620 O O . VAL A 1 79 ? -1.663 -18.625 24.873 1.00 93.56 79 VAL A O 1
ATOM 623 N N . GLU A 1 80 ? -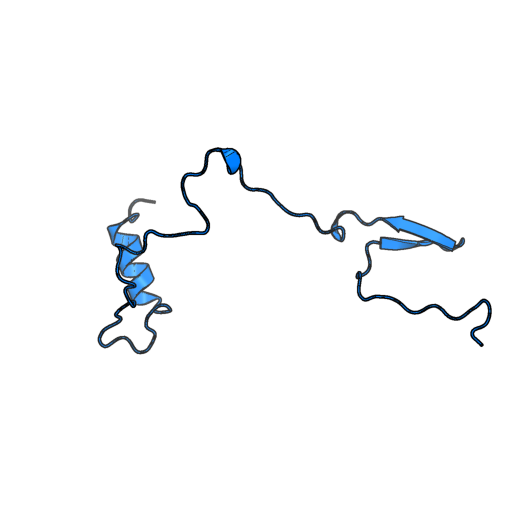1.168 -16.837 23.609 1.00 92.44 80 GLU A N 1
ATOM 624 C CA . GLU A 1 80 ? -1.900 -17.299 22.423 1.00 92.44 80 GLU A CA 1
ATOM 625 C C . GLU A 1 80 ? -1.087 -18.246 21.532 1.00 92.44 80 GLU A C 1
ATOM 627 O O . GLU A 1 80 ? -1.667 -19.146 20.936 1.00 92.44 80 GLU A O 1
ATOM 632 N N . ASN A 1 81 ? 0.229 -18.041 21.423 1.00 89.50 81 ASN A N 1
ATOM 633 C CA . ASN A 1 81 ? 1.097 -18.710 20.446 1.00 89.50 81 ASN A CA 1
ATOM 634 C C . ASN A 1 81 ? 2.490 -19.036 21.028 1.00 89.50 81 ASN A C 1
ATOM 636 O O . ASN A 1 81 ? 3.478 -19.007 20.307 1.00 89.50 81 ASN A O 1
ATOM 640 N N . GLY A 1 82 ? 2.609 -19.260 22.342 1.00 73.12 82 GLY A N 1
ATOM 641 C CA . GLY A 1 82 ? 3.906 -19.419 23.020 1.00 73.12 82 GLY A CA 1
ATOM 642 C C . GLY A 1 82 ? 4.682 -20.706 22.703 1.00 73.12 82 GLY A C 1
ATOM 643 O O . GLY A 1 82 ? 5.792 -20.864 23.205 1.00 73.12 82 GLY A O 1
ATOM 644 N N . GLU A 1 83 ? 4.111 -21.608 21.907 1.00 69.31 83 GLU A N 1
ATOM 645 C CA . GLU A 1 83 ? 4.799 -22.769 21.340 1.00 69.31 83 GLU A CA 1
ATOM 646 C C . GLU A 1 83 ? 5.139 -22.480 19.871 1.00 69.31 83 GLU A C 1
ATOM 648 O O . GLU A 1 83 ? 4.359 -22.807 18.982 1.00 69.31 83 GLU A O 1
ATOM 653 N N . ASP A 1 84 ? 6.292 -21.850 19.641 1.00 58.34 84 ASP A N 1
ATOM 654 C CA . ASP A 1 84 ? 7.027 -21.846 18.366 1.00 58.34 84 ASP A CA 1
ATOM 655 C C . ASP A 1 84 ? 8.515 -22.101 18.661 1.00 58.34 84 ASP A C 1
ATOM 657 O O . ASP A 1 84 ? 9.066 -21.424 19.567 1.00 58.34 84 ASP A O 1
#

Organism: Mollisia scopiformis (NCBI:txid149040)